Protein AF-A0A9J5ZY23-F1 (afdb_monomer)

Sequence (132 aa):
MKKDPMTKSLYGQELLNSISQRIQDYGTIPHKRIIANNSVKHISRRISIQDGNKEEMIKEYLDEIRRNLLLNITQYEKSDTSMRSETSDDIANDAQEAQPYESAKPVTEDMLSKAEGLLRELKKKDKMTTID

Mean predicted aligned error: 21.93 Å

Organism: Solanum commersonii (NCBI:txid4109)

Foldseek 3Di:
DDADPVVRHDVCVVVVVVVVVVVVVVVPPDPPPPPPPVDPVVLVVVLVPDPDDSVVSVVVNVVVVVVVVVVVVVVVVVVPPPPPDDPDDDDDDDDDDDDDDPDDDPCDPVNVVVVVVVVVVVVVVVVVPPDD

Solvent-accessible surface area (backbone atoms only — not comparable to full-atom values): 8568 Å² total; per-residue (Å²): 131,64,56,42,88,86,77,67,43,52,72,62,48,67,58,53,50,52,50,54,49,52,53,52,53,57,72,69,47,73,74,71,73,73,73,84,58,86,45,66,70,50,53,53,50,50,54,70,72,50,91,70,65,56,70,58,56,52,49,54,51,52,53,52,52,51,51,53,52,52,53,49,52,57,49,49,65,71,60,68,76,79,76,80,73,80,84,76,91,75,92,73,91,80,84,86,85,87,87,80,79,89,69,82,74,77,88,48,73,70,59,53,54,51,52,52,51,52,54,57,49,51,61,51,54,61,62,66,71,73,77,129

Structure (mmCIF, N/CA/C/O backbone):
data_AF-A0A9J5ZY23-F1
#
_entry.id   AF-A0A9J5ZY23-F1
#
loop_
_atom_site.group_PDB
_atom_site.id
_atom_site.type_symbol
_atom_site.label_atom_id
_atom_site.label_alt_id
_atom_site.label_comp_id
_atom_site.label_asym_id
_atom_site.label_entity_id
_atom_site.label_seq_id
_atom_site.pdbx_PDB_ins_code
_atom_site.Cartn_x
_atom_site.Cartn_y
_atom_site.Cartn_z
_atom_site.occupancy
_atom_site.B_iso_or_equiv
_atom_site.auth_seq_id
_atom_site.auth_comp_id
_atom_site.auth_asym_id
_atom_site.auth_atom_id
_atom_site.pdbx_PDB_model_num
ATOM 1 N N . MET A 1 1 ? 37.577 -2.248 -37.664 1.00 71.31 1 MET A N 1
ATOM 2 C CA . MET A 1 1 ? 37.835 -2.232 -36.204 1.00 71.31 1 MET A CA 1
ATOM 3 C C . MET A 1 1 ? 39.225 -2.783 -35.946 1.00 71.31 1 MET A C 1
ATOM 5 O O . MET A 1 1 ? 39.572 -3.791 -36.554 1.00 71.31 1 MET A O 1
ATOM 9 N N . LYS A 1 2 ? 40.025 -2.114 -35.108 1.00 82.62 2 LYS A N 1
ATOM 10 C CA . LYS A 1 2 ? 41.361 -2.605 -34.744 1.00 82.62 2 LYS A CA 1
ATOM 11 C C . LYS A 1 2 ? 41.216 -3.858 -33.877 1.00 82.62 2 LYS A C 1
ATOM 13 O O . LYS A 1 2 ? 40.389 -3.880 -32.967 1.00 82.62 2 LYS A O 1
ATOM 18 N N . LYS A 1 3 ? 41.990 -4.891 -34.196 1.00 84.69 3 LYS A N 1
ATOM 19 C CA . LYS A 1 3 ? 42.090 -6.118 -33.405 1.00 84.69 3 LYS A CA 1
ATOM 20 C C . LYS A 1 3 ? 43.476 -6.178 -32.793 1.00 84.69 3 LYS A C 1
ATOM 22 O O . LYS A 1 3 ? 44.444 -5.789 -33.446 1.00 84.69 3 LYS A O 1
ATOM 27 N N . ASP A 1 4 ? 43.545 -6.648 -31.563 1.00 77.81 4 ASP A N 1
ATOM 28 C CA . ASP A 1 4 ? 44.814 -6.971 -30.936 1.00 77.81 4 ASP A CA 1
ATOM 29 C C . ASP A 1 4 ? 45.461 -8.145 -31.703 1.00 77.81 4 ASP A C 1
ATOM 31 O O . ASP A 1 4 ? 44.803 -9.167 -31.927 1.00 77.81 4 ASP A O 1
ATOM 35 N N . PRO A 1 5 ? 46.715 -8.013 -32.160 1.00 75.38 5 PRO A N 1
ATOM 36 C CA . PRO A 1 5 ? 47.375 -9.047 -32.948 1.00 75.38 5 PRO A CA 1
ATOM 37 C C . PRO A 1 5 ? 47.728 -10.315 -32.149 1.00 75.38 5 PRO A C 1
ATOM 39 O O . PRO A 1 5 ? 47.812 -11.383 -32.754 1.00 75.38 5 PRO A O 1
ATOM 42 N N . MET A 1 6 ? 47.891 -10.242 -30.823 1.00 78.62 6 MET A N 1
ATOM 43 C CA . MET A 1 6 ? 48.124 -11.410 -29.965 1.00 78.62 6 MET A CA 1
ATOM 44 C C . MET A 1 6 ? 46.821 -12.073 -29.533 1.00 78.62 6 MET A C 1
ATOM 46 O O . MET A 1 6 ? 46.671 -13.287 -29.657 1.00 78.62 6 MET A O 1
ATOM 50 N N . THR A 1 7 ? 45.871 -11.292 -29.021 1.00 78.94 7 THR A N 1
ATOM 51 C CA . THR A 1 7 ? 44.657 -11.855 -28.408 1.00 78.94 7 THR A CA 1
ATOM 52 C C . THR A 1 7 ? 43.521 -12.043 -29.411 1.00 78.94 7 THR A C 1
ATOM 54 O O . THR A 1 7 ? 42.522 -12.686 -29.095 1.00 78.94 7 THR A O 1
ATOM 57 N N . LYS A 1 8 ? 43.648 -11.481 -30.627 1.00 80.62 8 LYS A N 1
ATOM 58 C CA . LYS A 1 8 ? 42.602 -11.405 -31.672 1.00 80.62 8 LYS A CA 1
ATOM 59 C C . LYS A 1 8 ? 41.303 -10.747 -31.200 1.00 80.62 8 LYS A C 1
ATOM 61 O O . LYS A 1 8 ? 40.318 -10.720 -31.945 1.00 80.62 8 LYS A O 1
ATOM 66 N N . SER A 1 9 ? 41.309 -10.207 -29.986 1.00 78.19 9 SER A N 1
ATOM 67 C CA . SER A 1 9 ? 40.191 -9.511 -29.389 1.00 78.19 9 SER A CA 1
ATOM 68 C C . SER A 1 9 ? 40.008 -8.174 -30.088 1.00 78.19 9 SER A C 1
ATOM 70 O O . SER A 1 9 ? 40.938 -7.574 -30.643 1.00 78.19 9 SER A O 1
ATOM 72 N N . LEU A 1 10 ? 38.762 -7.732 -30.135 1.00 87.19 10 LEU A N 1
ATOM 73 C CA . LEU A 1 10 ? 38.437 -6.469 -30.755 1.00 87.19 10 LEU A CA 1
ATOM 74 C C . LEU A 1 10 ? 38.688 -5.342 -29.755 1.00 87.19 10 LEU A C 1
ATOM 76 O O . LEU A 1 10 ? 38.243 -5.414 -28.611 1.00 87.19 10 LEU A O 1
ATOM 80 N N . TYR A 1 11 ? 39.402 -4.302 -30.182 1.00 80.31 11 TYR A N 1
ATOM 81 C CA . TYR A 1 11 ? 39.722 -3.181 -29.305 1.00 80.31 11 TYR A CA 1
ATOM 82 C C . TYR A 1 11 ? 38.434 -2.537 -28.765 1.00 80.31 11 TYR A C 1
ATOM 84 O O . TYR A 1 11 ? 37.585 -2.109 -29.547 1.00 80.31 11 TYR A O 1
ATOM 92 N N . GLY A 1 12 ? 38.286 -2.495 -27.437 1.00 84.00 12 GLY A N 1
ATOM 93 C CA . GLY A 1 12 ? 37.084 -1.999 -26.753 1.00 84.00 12 GLY A CA 1
ATOM 94 C C . GLY A 1 12 ? 36.038 -3.067 -26.402 1.00 84.00 12 GLY A C 1
A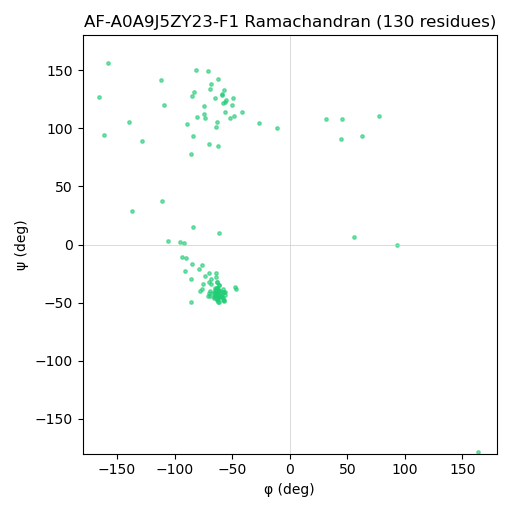TOM 95 O O . GLY A 1 12 ? 35.030 -2.732 -25.784 1.00 84.00 12 GLY A O 1
ATOM 96 N N . GLN A 1 13 ? 36.265 -4.344 -26.731 1.00 86.69 13 GLN A N 1
ATOM 97 C CA . GLN A 1 13 ? 35.327 -5.421 -26.393 1.00 86.69 13 GLN A CA 1
ATOM 98 C C . GLN A 1 13 ? 35.167 -5.606 -24.877 1.00 86.69 13 GLN A C 1
ATOM 100 O O . GLN A 1 13 ? 34.058 -5.832 -24.407 1.00 86.69 13 GLN A O 1
ATOM 105 N N . GLU A 1 14 ? 36.240 -5.458 -24.099 1.00 87.44 14 GLU A N 1
ATOM 106 C CA . GLU A 1 14 ? 36.180 -5.536 -22.631 1.00 87.44 14 GLU A CA 1
ATOM 107 C C . GLU A 1 14 ? 35.301 -4.432 -22.035 1.00 87.44 14 GLU A C 1
ATOM 109 O O . GLU A 1 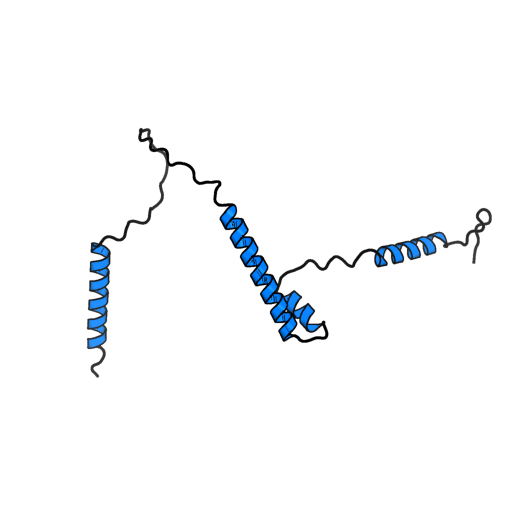14 ? 34.502 -4.690 -21.137 1.00 87.44 14 GLU A O 1
ATOM 114 N N . LEU A 1 15 ? 35.378 -3.218 -22.593 1.00 90.00 15 LEU A N 1
ATOM 115 C CA . LEU A 1 15 ? 34.520 -2.110 -22.190 1.00 90.00 15 LEU A CA 1
ATOM 116 C C . LEU A 1 15 ? 33.051 -2.435 -22.483 1.00 90.00 15 LEU A C 1
ATOM 118 O O . LEU A 1 15 ? 32.212 -2.308 -21.594 1.00 90.00 15 LEU A O 1
ATOM 122 N N . LEU A 1 16 ? 32.741 -2.921 -23.687 1.00 92.00 16 LEU A N 1
ATOM 123 C CA . LEU A 1 16 ? 31.378 -3.322 -24.055 1.00 92.00 16 LEU A CA 1
ATOM 124 C C . LEU A 1 16 ? 30.849 -4.461 -23.173 1.00 92.00 16 LEU A C 1
ATOM 126 O O . LEU A 1 16 ? 29.690 -4.428 -22.753 1.00 92.00 16 LEU A O 1
ATOM 130 N N . ASN A 1 17 ? 31.702 -5.431 -22.843 1.00 93.12 17 ASN A N 1
ATOM 131 C CA . ASN A 1 17 ? 31.362 -6.522 -21.934 1.00 93.12 17 ASN A CA 1
ATOM 132 C C . ASN A 1 17 ? 31.085 -5.991 -20.519 1.00 93.12 17 ASN A C 1
ATOM 134 O O . ASN A 1 17 ? 30.080 -6.361 -19.919 1.00 93.12 17 ASN A O 1
ATOM 138 N N . SER A 1 18 ? 31.913 -5.072 -20.008 1.00 94.38 18 SER A N 1
ATOM 139 C CA . SER A 1 18 ? 31.717 -4.470 -18.681 1.00 94.38 18 SER A CA 1
ATOM 140 C C . SER A 1 18 ? 30.436 -3.633 -18.588 1.00 94.38 18 SER A C 1
ATOM 142 O O . SER A 1 18 ? 29.731 -3.693 -17.582 1.00 94.38 18 SER A O 1
ATOM 144 N N . ILE A 1 19 ? 30.083 -2.902 -19.652 1.00 94.56 19 ILE A N 1
ATOM 145 C CA . ILE A 1 19 ? 28.825 -2.149 -19.741 1.00 94.56 19 ILE A CA 1
ATOM 146 C C . ILE A 1 19 ? 27.637 -3.113 -19.758 1.00 94.56 19 ILE A C 1
ATOM 148 O O . ILE A 1 19 ? 26.678 -2.912 -19.015 1.00 94.56 19 ILE A O 1
ATOM 152 N N . SER A 1 20 ? 27.715 -4.175 -20.564 1.00 94.62 20 SER A N 1
ATOM 153 C CA . SER A 1 20 ? 26.654 -5.184 -20.659 1.00 94.62 20 SER A CA 1
ATOM 154 C C . SER A 1 20 ? 26.409 -5.866 -19.315 1.00 94.62 20 SER A C 1
ATOM 156 O O . SER A 1 20 ? 25.260 -5.992 -18.896 1.00 94.62 20 SER A O 1
ATOM 158 N N . GLN A 1 21 ? 27.483 -6.230 -18.607 1.00 94.56 21 GLN A N 1
ATOM 159 C CA . GLN A 1 21 ? 27.397 -6.811 -17.270 1.00 94.56 21 GLN A CA 1
ATOM 160 C C . GLN A 1 21 ? 26.742 -5.838 -16.287 1.00 94.56 21 GLN A C 1
ATOM 162 O O . GLN A 1 21 ? 25.762 -6.185 -15.639 1.00 94.56 21 GLN A O 1
ATOM 167 N N . ARG A 1 22 ? 27.200 -4.582 -16.247 1.00 92.31 22 ARG A N 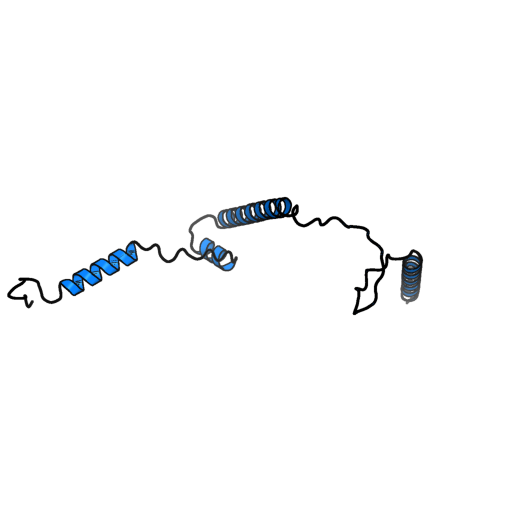1
ATOM 168 C CA . ARG A 1 22 ? 26.658 -3.569 -15.335 1.00 92.31 22 ARG A CA 1
ATOM 169 C C . ARG A 1 22 ? 25.164 -3.2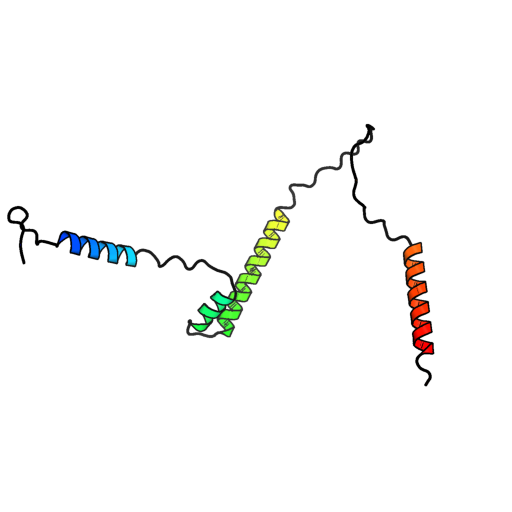93 -15.581 1.00 92.31 22 ARG A C 1
ATOM 171 O O . ARG A 1 22 ? 24.430 -3.048 -14.629 1.00 92.31 22 ARG A O 1
ATOM 178 N N . ILE A 1 23 ? 24.694 -3.342 -16.831 1.00 91.06 23 ILE A N 1
ATOM 179 C CA . ILE A 1 23 ? 23.261 -3.213 -17.162 1.00 91.06 23 ILE A CA 1
ATOM 180 C C . ILE A 1 23 ? 22.457 -4.390 -16.592 1.00 91.06 23 ILE A C 1
ATOM 182 O O . ILE A 1 23 ? 21.397 -4.171 -16.008 1.00 91.06 23 ILE A O 1
ATOM 186 N N . GLN A 1 24 ? 22.962 -5.619 -16.726 1.00 90.50 24 GLN A N 1
ATOM 187 C CA . GLN A 1 24 ? 22.329 -6.809 -16.143 1.00 90.50 24 GLN A CA 1
ATOM 188 C C . GLN A 1 24 ? 22.312 -6.745 -14.611 1.00 90.50 24 GLN A C 1
ATOM 190 O O . GLN A 1 24 ? 21.290 -7.032 -13.986 1.00 90.50 24 GLN A O 1
ATOM 195 N N . ASP A 1 25 ? 23.403 -6.281 -14.003 1.00 86.75 25 ASP A N 1
ATOM 196 C CA . ASP A 1 25 ? 23.489 -6.083 -12.556 1.00 86.75 25 ASP A CA 1
ATOM 197 C C . ASP A 1 25 ? 22.420 -5.082 -12.081 1.00 86.75 25 ASP A C 1
ATOM 199 O O . ASP A 1 25 ? 21.713 -5.336 -11.109 1.00 86.75 25 ASP A O 1
ATOM 203 N N . TYR A 1 26 ? 22.203 -3.979 -12.808 1.00 80.69 26 TYR A N 1
ATOM 204 C CA . TYR A 1 26 ? 21.119 -3.042 -12.486 1.00 80.69 26 TYR A CA 1
ATOM 205 C C . TYR A 1 26 ? 19.713 -3.609 -12.720 1.00 80.69 26 TYR A C 1
ATOM 207 O O . TYR A 1 26 ? 18.792 -3.207 -12.014 1.00 80.69 26 TYR A O 1
ATOM 215 N N . GLY A 1 27 ? 19.531 -4.525 -13.675 1.00 77.81 27 GLY A N 1
ATOM 216 C CA . GLY A 1 27 ? 18.246 -5.192 -13.917 1.00 77.81 27 GLY A CA 1
ATOM 217 C C . GLY A 1 27 ? 17.880 -6.232 -12.852 1.00 77.81 27 GLY A C 1
ATOM 218 O O . GLY A 1 27 ? 16.700 -6.483 -12.620 1.00 77.81 27 GLY A O 1
ATOM 219 N N . THR A 1 28 ? 18.880 -6.821 -12.189 1.00 79.31 28 THR A N 1
ATOM 220 C CA . THR A 1 28 ? 18.688 -7.833 -11.133 1.00 79.31 28 THR A CA 1
ATOM 221 C C . THR A 1 28 ? 18.584 -7.236 -9.734 1.00 79.31 28 THR A C 1
ATOM 223 O O . THR A 1 28 ? 17.990 -7.856 -8.851 1.00 79.31 28 THR A O 1
ATOM 226 N N . ILE A 1 29 ? 19.109 -6.027 -9.515 1.00 71.19 29 ILE A N 1
ATOM 227 C CA . ILE A 1 29 ? 18.909 -5.295 -8.265 1.00 71.19 29 ILE A CA 1
ATOM 228 C C . ILE A 1 29 ? 17.474 -4.749 -8.269 1.00 71.19 29 ILE A C 1
ATOM 230 O O . ILE A 1 29 ? 17.182 -3.836 -9.046 1.00 71.19 29 ILE A O 1
ATOM 234 N N . PRO A 1 30 ? 16.563 -5.236 -7.401 1.00 65.19 30 PRO A N 1
ATOM 235 C CA . PRO A 1 30 ? 15.246 -4.630 -7.284 1.00 65.19 30 PRO A CA 1
ATOM 236 C C . PRO A 1 30 ? 15.439 -3.151 -6.954 1.00 65.19 30 PRO A C 1
ATOM 238 O O . PRO A 1 30 ? 16.111 -2.826 -5.969 1.00 65.19 30 PRO A O 1
ATOM 241 N N . HIS A 1 31 ? 14.891 -2.263 -7.798 1.00 61.16 31 HIS A N 1
ATOM 242 C CA . HIS A 1 31 ? 14.907 -0.818 -7.574 1.00 61.16 31 HIS A CA 1
ATOM 243 C C . HIS A 1 31 ? 14.610 -0.568 -6.108 1.00 61.16 31 HIS A C 1
ATOM 245 O O . HIS A 1 31 ? 13.523 -0.948 -5.669 1.00 61.16 31 HIS A O 1
ATOM 251 N N . LYS A 1 32 ? 15.621 -0.034 -5.392 1.00 59.72 32 LYS A N 1
ATOM 252 C CA . LYS A 1 32 ? 15.644 0.237 -3.948 1.00 59.72 32 LYS A CA 1
ATOM 253 C C . LYS A 1 32 ? 14.253 0.078 -3.384 1.00 59.72 32 LYS A C 1
ATOM 255 O O . LYS A 1 32 ? 13.439 0.976 -3.605 1.00 59.72 32 LYS A O 1
ATOM 260 N N . ARG A 1 33 ? 14.009 -1.083 -2.758 1.00 51.16 33 ARG A N 1
ATOM 261 C CA . ARG A 1 33 ? 12.800 -1.413 -1.999 1.00 51.16 33 ARG A CA 1
ATOM 262 C C . ARG A 1 33 ? 12.241 -0.095 -1.499 1.00 51.16 33 ARG A C 1
ATOM 264 O O . ARG A 1 33 ? 12.912 0.536 -0.680 1.00 51.16 33 ARG A O 1
ATOM 271 N N . ILE A 1 34 ? 11.162 0.384 -2.133 1.00 57.00 34 ILE A N 1
ATOM 272 C CA . ILE A 1 34 ? 10.570 1.684 -1.820 1.00 57.00 34 ILE A CA 1
ATOM 273 C C . ILE A 1 34 ? 10.457 1.646 -0.312 1.00 57.00 34 ILE A C 1
ATOM 275 O O . ILE A 1 34 ? 9.760 0.769 0.203 1.00 57.00 34 ILE A O 1
ATOM 279 N N . ILE A 1 35 ? 11.260 2.464 0.381 1.00 51.56 35 ILE A N 1
ATOM 280 C CA . ILE A 1 35 ? 11.204 2.533 1.835 1.00 51.56 35 ILE A CA 1
ATOM 281 C C . ILE A 1 35 ? 9.723 2.722 2.092 1.00 51.56 35 ILE A C 1
ATOM 283 O O . ILE A 1 35 ? 9.125 3.623 1.490 1.00 51.56 35 ILE A O 1
ATOM 287 N N . ALA A 1 36 ? 9.123 1.788 2.832 1.00 55.38 36 ALA A N 1
ATOM 288 C CA . ALA A 1 36 ? 7.748 1.904 3.260 1.00 55.38 36 ALA A CA 1
ATOM 289 C C . ALA A 1 36 ? 7.730 3.154 4.133 1.00 55.38 36 ALA A C 1
ATOM 291 O O . ALA A 1 36 ? 7.998 3.138 5.325 1.00 55.38 36 ALA A O 1
ATOM 292 N N . ASN A 1 37 ? 7.592 4.297 3.484 1.00 53.44 37 ASN A N 1
ATOM 293 C CA . ASN A 1 37 ? 7.342 5.544 4.128 1.00 53.44 37 ASN A CA 1
ATOM 294 C C . ASN A 1 37 ? 5.838 5.479 4.283 1.00 53.44 37 ASN A C 1
ATOM 296 O O . ASN A 1 37 ? 5.092 5.800 3.360 1.00 53.44 37 ASN A O 1
ATOM 300 N N . ASN A 1 38 ? 5.413 5.000 5.446 1.00 64.06 38 ASN A N 1
ATOM 301 C CA . ASN A 1 38 ? 4.029 4.773 5.872 1.00 64.06 38 ASN A CA 1
ATOM 302 C C . ASN A 1 38 ? 3.200 6.068 5.894 1.00 64.06 38 ASN A C 1
ATOM 304 O O . ASN A 1 38 ? 2.113 6.107 6.462 1.00 64.06 38 ASN A O 1
ATOM 308 N N . SER A 1 39 ? 3.741 7.158 5.346 1.00 78.25 39 SER A N 1
ATOM 309 C CA . SER A 1 39 ? 3.069 8.432 5.280 1.00 78.25 39 SER A CA 1
ATOM 310 C C . SER A 1 39 ? 1.900 8.316 4.320 1.00 78.25 39 SER A C 1
ATOM 312 O O . SER A 1 39 ? 2.007 7.773 3.216 1.00 78.25 39 SER A O 1
ATOM 314 N N . VAL A 1 40 ? 0.788 8.910 4.737 1.00 85.00 40 VAL A N 1
ATOM 315 C CA . VAL A 1 40 ? -0.436 9.020 3.944 1.00 85.00 40 VAL A CA 1
ATOM 316 C C . VAL A 1 40 ? -0.124 9.483 2.517 1.00 85.00 40 VAL A C 1
ATOM 318 O O . VAL A 1 40 ? -0.655 8.931 1.563 1.00 85.00 40 VAL A O 1
ATOM 321 N N . LYS A 1 41 ? 0.840 10.400 2.343 1.00 87.56 41 LYS A N 1
ATOM 322 C CA . LYS A 1 41 ? 1.272 10.916 1.035 1.00 87.56 41 LYS A CA 1
ATOM 323 C C . LYS A 1 41 ? 1.762 9.825 0.072 1.00 87.56 41 LYS A C 1
ATOM 325 O O . LYS A 1 41 ? 1.496 9.914 -1.126 1.00 87.56 41 LYS A O 1
ATOM 330 N N . HIS A 1 42 ? 2.474 8.807 0.554 1.00 83.62 42 HIS A N 1
ATOM 331 C CA . HIS A 1 42 ? 2.926 7.704 -0.298 1.00 83.62 42 HIS A CA 1
ATOM 332 C C . HIS A 1 42 ? 1.798 6.734 -0.631 1.00 83.62 42 HIS A C 1
ATOM 334 O O . HIS A 1 42 ? 1.718 6.291 -1.776 1.00 83.62 42 HIS A O 1
ATOM 340 N N . ILE A 1 43 ? 0.903 6.455 0.320 1.00 86.38 43 ILE A N 1
ATOM 341 C CA . ILE A 1 43 ? -0.292 5.647 0.059 1.00 86.38 43 ILE A CA 1
ATOM 342 C C . ILE A 1 43 ? -1.194 6.342 -0.965 1.00 86.38 43 ILE A C 1
ATOM 344 O O . ILE A 1 43 ? -1.544 5.728 -1.970 1.00 86.38 43 ILE A O 1
ATOM 348 N N . SER A 1 44 ? -1.467 7.640 -0.806 1.00 89.38 44 SER A N 1
ATOM 349 C CA . SER A 1 44 ? -2.231 8.424 -1.783 1.00 89.38 44 SER A CA 1
ATOM 350 C C . SER A 1 44 ? -1.588 8.386 -3.168 1.00 89.38 44 SER A C 1
ATOM 352 O O . SER A 1 44 ? -2.283 8.240 -4.170 1.00 89.38 44 SER A O 1
ATOM 354 N N . ARG A 1 45 ? -0.251 8.467 -3.246 1.00 91.00 45 ARG A N 1
ATOM 355 C CA . ARG A 1 45 ? 0.466 8.342 -4.519 1.00 91.00 45 ARG A CA 1
ATOM 356 C C . ARG A 1 45 ? 0.302 6.953 -5.137 1.00 91.00 45 ARG A C 1
ATOM 358 O O . ARG A 1 45 ? 0.085 6.874 -6.339 1.00 91.00 45 ARG A O 1
ATOM 365 N N . ARG A 1 46 ? 0.395 5.878 -4.348 1.00 88.50 46 ARG A N 1
ATOM 366 C CA . ARG A 1 46 ? 0.198 4.502 -4.835 1.00 88.50 46 ARG A CA 1
ATOM 367 C C . ARG A 1 46 ? -1.221 4.291 -5.362 1.00 88.50 46 ARG A C 1
ATOM 369 O O . ARG A 1 46 ? -1.362 3.853 -6.494 1.00 88.50 46 ARG A O 1
ATOM 376 N N . ILE A 1 47 ? -2.235 4.683 -4.589 1.00 90.38 47 ILE A N 1
ATOM 377 C CA . ILE A 1 47 ? -3.654 4.584 -4.978 1.00 90.38 47 ILE A CA 1
ATOM 378 C C . ILE A 1 47 ? -3.946 5.414 -6.234 1.00 90.38 47 ILE A C 1
ATOM 380 O O . ILE A 1 47 ? -4.750 5.021 -7.067 1.00 90.38 47 ILE A O 1
ATOM 384 N N . SER A 1 48 ? -3.284 6.562 -6.392 1.00 91.88 48 SER A N 1
ATOM 385 C CA . SER A 1 48 ? -3.452 7.412 -7.576 1.00 91.88 48 SER A CA 1
ATOM 386 C C . SER A 1 48 ? -2.889 6.785 -8.858 1.00 91.88 48 SER A C 1
ATOM 388 O O . SER A 1 48 ? -3.434 7.009 -9.933 1.00 91.88 48 SER A O 1
ATOM 390 N N . ILE A 1 49 ? -1.797 6.020 -8.751 1.00 91.38 49 ILE A N 1
ATOM 391 C CA . ILE A 1 49 ? -1.106 5.407 -9.898 1.00 91.38 49 ILE A CA 1
ATOM 392 C C . ILE A 1 49 ? -1.731 4.063 -10.287 1.00 91.38 49 ILE A C 1
ATOM 394 O O . ILE A 1 49 ? -1.630 3.656 -11.439 1.00 91.38 49 ILE A O 1
ATOM 398 N N . GLN A 1 50 ? -2.305 3.344 -9.326 1.00 89.12 50 GLN A N 1
ATOM 399 C CA . GLN A 1 50 ? -2.776 1.983 -9.529 1.00 89.12 50 GLN A CA 1
ATOM 400 C C . GLN A 1 50 ? -4.195 1.983 -10.107 1.00 89.12 50 GLN A C 1
ATOM 402 O O . GLN A 1 50 ? -5.100 2.607 -9.555 1.00 89.12 50 GLN A O 1
ATOM 407 N N . ASP A 1 51 ? -4.386 1.259 -11.208 1.00 83.56 51 ASP A N 1
ATOM 408 C CA . ASP A 1 51 ? -5.704 1.069 -11.806 1.00 83.56 51 ASP A CA 1
ATOM 409 C C . ASP A 1 51 ? -6.513 0.078 -10.955 1.00 83.56 51 ASP A C 1
ATOM 411 O O . ASP A 1 51 ? -6.099 -1.063 -10.744 1.00 83.56 51 ASP A O 1
ATOM 415 N N . GLY A 1 52 ? -7.654 0.521 -10.423 1.00 87.56 52 GLY A N 1
ATOM 416 C CA . GLY A 1 52 ? -8.488 -0.279 -9.527 1.00 87.56 52 GLY A CA 1
ATOM 417 C C . GLY A 1 52 ? -9.509 0.552 -8.751 1.00 87.56 52 GLY A C 1
ATOM 418 O O . GLY A 1 52 ? -9.616 1.770 -8.923 1.00 87.56 52 GLY A O 1
ATOM 419 N N . ASN A 1 53 ? -10.278 -0.115 -7.887 1.00 94.00 53 ASN A N 1
ATOM 420 C CA . ASN A 1 53 ? -11.220 0.559 -7.002 1.00 94.00 53 ASN A CA 1
ATOM 421 C C . ASN A 1 53 ? -10.465 1.271 -5.869 1.00 94.00 53 ASN A C 1
ATOM 423 O O . ASN A 1 53 ? -9.927 0.639 -4.960 1.00 94.00 53 ASN A O 1
ATOM 427 N N . LYS A 1 54 ? -10.446 2.604 -5.923 1.00 93.00 54 LYS A N 1
ATOM 428 C CA . LYS A 1 54 ? -9.715 3.441 -4.965 1.00 93.00 54 LYS A CA 1
ATOM 429 C C . LYS A 1 54 ? -10.240 3.272 -3.541 1.00 93.00 54 LYS A C 1
ATOM 431 O O . LYS A 1 54 ? -9.436 3.163 -2.621 1.00 93.00 54 LYS A O 1
ATOM 436 N N . GLU A 1 55 ? -11.555 3.193 -3.356 1.00 94.00 55 GLU A N 1
ATOM 437 C CA . GLU A 1 55 ? -12.186 2.971 -2.051 1.00 94.00 55 GLU A CA 1
ATOM 438 C C . GLU A 1 55 ? -11.768 1.638 -1.422 1.00 94.00 55 GLU A C 1
ATOM 440 O O . GLU A 1 55 ? -11.506 1.577 -0.220 1.00 94.00 55 GLU A O 1
ATOM 445 N N . GLU A 1 56 ? -11.669 0.578 -2.224 1.00 94.75 56 GLU A N 1
ATOM 446 C CA . GLU A 1 56 ? -11.244 -0.740 -1.744 1.00 94.75 56 GLU A CA 1
ATOM 447 C C . GLU A 1 56 ? -9.786 -0.710 -1.278 1.00 94.75 56 GLU A C 1
ATOM 449 O O . GLU A 1 56 ? -9.484 -1.130 -0.162 1.00 94.75 56 GLU A O 1
ATOM 454 N N . MET A 1 57 ? -8.905 -0.084 -2.058 1.00 92.44 57 MET A N 1
ATOM 455 C CA . MET A 1 57 ? -7.501 0.089 -1.681 1.00 92.44 57 MET A CA 1
ATOM 456 C C . MET A 1 57 ? -7.322 0.945 -0.417 1.00 92.44 57 MET A C 1
ATOM 458 O O . MET A 1 57 ? -6.446 0.673 0.407 1.00 92.44 57 MET A O 1
ATOM 462 N N . ILE A 1 58 ? -8.141 1.991 -0.244 1.00 93.06 58 ILE A N 1
ATOM 463 C CA . ILE A 1 58 ? -8.155 2.795 0.987 1.00 93.06 58 ILE A CA 1
ATOM 464 C C . ILE A 1 58 ? -8.569 1.920 2.172 1.00 93.06 58 ILE A C 1
ATOM 466 O O . ILE A 1 58 ? -7.938 1.977 3.229 1.00 93.06 58 ILE A O 1
ATOM 470 N N . LYS A 1 59 ? -9.609 1.099 2.005 1.00 95.56 59 LYS A N 1
ATOM 471 C CA . LYS A 1 59 ? -10.110 0.212 3.056 1.00 95.56 59 LYS A CA 1
ATOM 472 C C . LYS A 1 59 ? -9.061 -0.815 3.482 1.00 95.56 59 LYS A C 1
ATOM 474 O O . LYS A 1 59 ? -8.824 -0.963 4.678 1.00 95.56 59 LYS A O 1
ATOM 479 N N . GLU A 1 60 ? -8.398 -1.464 2.530 1.00 92.56 60 GLU A N 1
ATOM 480 C CA . GLU A 1 60 ? -7.317 -2.417 2.808 1.00 92.56 60 GLU A CA 1
ATOM 481 C C . GLU A 1 60 ? -6.194 -1.782 3.638 1.00 92.56 60 GLU A C 1
ATOM 483 O O . GLU A 1 60 ? -5.737 -2.366 4.623 1.00 92.56 60 GLU A O 1
ATOM 488 N N . TYR A 1 61 ? -5.795 -0.555 3.290 1.00 90.88 61 TYR A N 1
ATOM 489 C CA . TYR A 1 61 ? -4.782 0.183 4.041 1.00 90.88 61 TYR A CA 1
ATOM 490 C C . TYR A 1 61 ? -5.222 0.488 5.480 1.00 90.88 61 TYR A C 1
ATOM 492 O O . TYR A 1 61 ? -4.444 0.320 6.423 1.00 90.88 61 TYR A O 1
ATOM 500 N N . LEU A 1 62 ? -6.471 0.917 5.674 1.00 92.50 62 LEU A N 1
ATOM 501 C CA . LEU A 1 62 ? -7.009 1.179 7.011 1.00 92.50 62 LEU A CA 1
ATOM 502 C C . LEU A 1 62 ? -7.070 -0.098 7.859 1.00 92.50 62 LEU A C 1
ATOM 504 O O . LEU A 1 62 ? -6.735 -0.064 9.047 1.00 92.50 62 LEU A O 1
ATOM 508 N N . ASP A 1 63 ? -7.441 -1.225 7.254 1.00 95.00 63 ASP A N 1
ATOM 509 C CA . ASP A 1 63 ? -7.461 -2.523 7.926 1.00 95.00 63 ASP A CA 1
ATOM 510 C C . ASP A 1 63 ? -6.051 -2.975 8.335 1.00 95.00 63 ASP A C 1
ATOM 512 O O . ASP A 1 6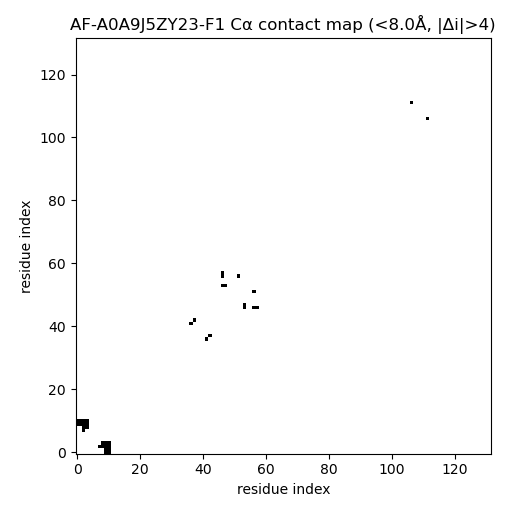3 ? -5.865 -3.492 9.440 1.00 95.00 63 ASP A O 1
ATOM 516 N N . GLU A 1 64 ? -5.041 -2.739 7.494 1.00 91.56 64 GLU A N 1
ATOM 517 C CA . GLU A 1 64 ? -3.640 -3.017 7.819 1.00 91.56 64 GLU A CA 1
ATOM 518 C C . GLU A 1 64 ? -3.145 -2.166 9.001 1.00 91.56 64 GLU A C 1
ATOM 520 O O . GLU A 1 64 ? -2.583 -2.711 9.956 1.00 91.56 64 GLU A O 1
ATOM 525 N N . ILE A 1 65 ? -3.412 -0.851 9.002 1.00 91.19 65 ILE A N 1
ATOM 526 C CA . ILE A 1 65 ? -3.071 0.029 10.134 1.00 91.19 65 ILE A CA 1
ATOM 527 C C . ILE A 1 65 ? -3.735 -0.466 11.417 1.00 91.19 65 ILE A C 1
ATOM 529 O O .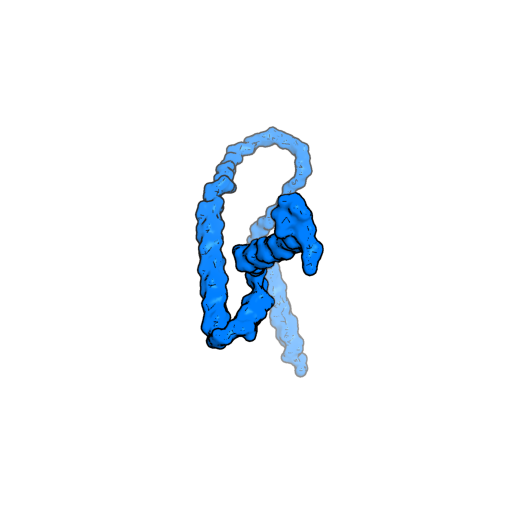 ILE A 1 65 ? -3.076 -0.583 12.452 1.00 91.19 65 ILE A O 1
ATOM 533 N N . ARG A 1 66 ? -5.035 -0.776 11.358 1.00 94.69 66 ARG A N 1
ATOM 534 C CA . ARG A 1 66 ? -5.797 -1.252 12.514 1.00 94.69 66 ARG A CA 1
ATOM 535 C C . ARG A 1 66 ? -5.169 -2.511 13.111 1.00 94.69 66 ARG A C 1
ATOM 537 O O . ARG A 1 66 ? -4.979 -2.572 14.324 1.00 94.69 66 ARG A O 1
ATOM 544 N N . ARG A 1 67 ? -4.832 -3.506 12.281 1.00 94.12 67 ARG A N 1
ATOM 545 C CA . ARG A 1 67 ? -4.187 -4.751 12.737 1.00 94.12 67 ARG A CA 1
ATOM 546 C C . ARG A 1 67 ? -2.826 -4.476 13.371 1.00 94.12 67 ARG A C 1
ATOM 548 O O . ARG A 1 67 ? -2.553 -4.994 14.449 1.00 94.12 67 ARG A O 1
ATOM 555 N N . ASN A 1 68 ? -2.009 -3.630 12.747 1.00 90.19 68 ASN A N 1
ATOM 556 C CA . ASN A 1 68 ? -0.684 -3.285 13.260 1.00 90.19 68 ASN A CA 1
ATOM 557 C C . ASN A 1 68 ? -0.753 -2.566 14.613 1.00 90.19 68 ASN A C 1
ATOM 559 O O . ASN A 1 68 ? 0.025 -2.877 15.511 1.00 90.19 68 ASN A O 1
ATOM 563 N N . LEU A 1 69 ? -1.695 -1.638 14.793 1.00 90.81 69 LEU A N 1
ATOM 564 C CA . LEU A 1 69 ? -1.891 -0.965 16.079 1.00 90.81 69 LEU A CA 1
ATOM 565 C C . LEU A 1 69 ? -2.301 -1.953 17.176 1.00 90.81 69 LEU A C 1
ATOM 567 O O . LEU A 1 69 ? -1.701 -1.947 18.247 1.00 90.81 69 LEU A O 1
ATOM 571 N N . LEU A 1 70 ? -3.264 -2.837 16.893 1.00 91.25 70 LEU A N 1
ATOM 572 C CA . LEU A 1 70 ? -3.705 -3.858 17.848 1.00 91.25 70 LEU A CA 1
ATOM 573 C C . LEU A 1 70 ? -2.564 -4.799 18.254 1.00 91.25 70 LEU A C 1
ATOM 575 O O . LEU A 1 70 ? -2.388 -5.064 19.439 1.00 91.25 70 LEU A O 1
ATOM 579 N N . LEU A 1 71 ? -1.756 -5.254 17.291 1.00 89.38 71 LEU A N 1
ATOM 580 C CA . LEU A 1 71 ? -0.594 -6.104 17.565 1.00 89.38 71 LEU A CA 1
ATOM 581 C C . LEU A 1 71 ? 0.416 -5.420 18.491 1.00 89.38 71 LEU A C 1
ATOM 583 O O . LEU A 1 71 ? 0.893 -6.048 19.434 1.00 89.38 71 LEU A O 1
ATOM 587 N N . ASN A 1 72 ? 0.720 -4.144 18.248 1.00 85.75 72 ASN A N 1
ATOM 588 C CA . ASN A 1 72 ? 1.657 -3.398 19.085 1.00 85.75 72 ASN A CA 1
ATOM 589 C C . ASN A 1 72 ? 1.110 -3.185 20.504 1.00 85.75 72 ASN A C 1
ATOM 591 O O . ASN A 1 72 ? 1.848 -3.389 21.462 1.00 85.75 72 ASN A O 1
ATOM 595 N N . ILE A 1 73 ? -0.177 -2.851 20.664 1.00 85.75 73 ILE A N 1
ATOM 596 C CA . ILE A 1 73 ? -0.805 -2.708 21.991 1.00 85.75 73 ILE A CA 1
ATOM 597 C C . ILE A 1 73 ? -0.656 -4.002 22.798 1.00 85.75 73 ILE A C 1
ATOM 599 O O . ILE A 1 73 ? -0.180 -3.965 23.928 1.00 85.75 73 ILE A O 1
ATOM 603 N N . THR A 1 74 ? -0.980 -5.153 22.201 1.00 79.81 74 THR A N 1
ATOM 604 C CA . THR A 1 74 ? -0.833 -6.457 22.868 1.00 79.81 74 THR A CA 1
ATOM 605 C C . THR A 1 74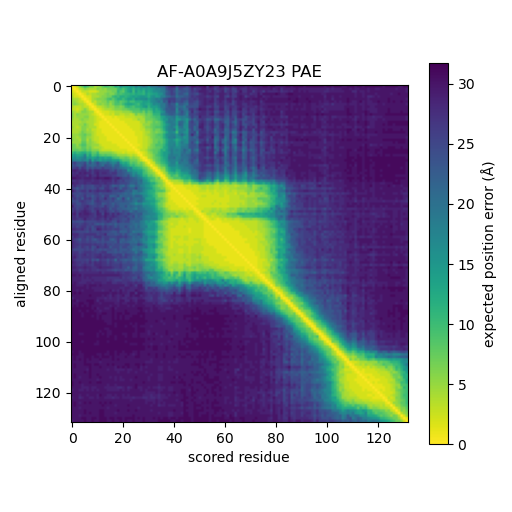 ? 0.624 -6.784 23.209 1.00 79.81 74 THR A C 1
ATOM 607 O O . THR A 1 74 ? 0.890 -7.463 24.200 1.00 79.81 74 THR A O 1
ATOM 610 N N . GLN A 1 75 ? 1.590 -6.338 22.402 1.00 74.75 75 GLN A N 1
ATOM 611 C CA . GLN A 1 75 ? 3.012 -6.522 22.707 1.00 74.75 75 GLN A CA 1
ATOM 612 C C . GLN A 1 75 ? 3.468 -5.661 23.888 1.00 74.75 75 GLN A C 1
ATOM 614 O O . GLN A 1 75 ? 4.194 -6.163 24.747 1.00 74.75 75 GLN A O 1
ATOM 619 N N . TYR A 1 76 ? 3.025 -4.406 23.968 1.00 69.12 76 TYR A N 1
ATOM 620 C CA . TYR A 1 76 ? 3.341 -3.530 25.099 1.00 69.12 76 TYR A CA 1
ATOM 621 C C . TYR A 1 76 ? 2.652 -3.980 26.389 1.00 69.12 76 TYR A C 1
ATOM 623 O O . TYR A 1 76 ? 3.308 -4.030 27.423 1.00 69.12 76 TYR A O 1
ATOM 631 N N . GLU A 1 77 ? 1.395 -4.424 26.321 1.00 65.81 77 GLU A N 1
ATOM 632 C CA . GLU A 1 77 ? 0.673 -5.001 27.464 1.00 65.81 77 GLU A CA 1
ATOM 633 C C . GLU A 1 77 ? 1.421 -6.199 28.076 1.00 65.81 77 GLU A C 1
ATOM 635 O O . GLU A 1 77 ? 1.540 -6.319 29.292 1.00 65.81 77 GLU A O 1
ATOM 640 N N . LYS A 1 78 ? 1.993 -7.069 27.235 1.00 62.81 78 LYS A N 1
ATOM 641 C CA . LYS A 1 78 ? 2.785 -8.227 27.683 1.00 62.81 78 LYS A CA 1
ATOM 642 C C . LYS A 1 78 ? 4.195 -7.875 28.158 1.00 62.81 78 LYS A C 1
ATOM 644 O O . LYS A 1 78 ? 4.826 -8.702 28.807 1.00 62.81 78 LYS A O 1
ATOM 649 N N . SER A 1 79 ? 4.703 -6.696 27.806 1.00 57.94 79 SER A N 1
ATOM 650 C CA . SER A 1 79 ? 6.061 -6.257 28.156 1.00 57.94 79 SER A CA 1
ATOM 651 C C . SER A 1 79 ? 6.105 -5.438 29.451 1.00 57.94 79 SER A C 1
ATOM 653 O O . SER A 1 79 ? 7.188 -5.210 29.984 1.00 57.94 79 SER A O 1
ATOM 655 N N . ASP A 1 80 ? 4.949 -5.037 29.989 1.00 53.56 80 ASP A N 1
ATOM 656 C CA . ASP A 1 80 ? 4.837 -4.180 31.179 1.00 53.56 80 ASP A CA 1
ATOM 657 C C . ASP A 1 80 ? 4.930 -4.949 32.519 1.00 53.56 80 ASP A C 1
ATOM 659 O O . ASP A 1 80 ? 4.606 -4.436 33.587 1.00 53.56 80 ASP A O 1
ATOM 663 N N . THR A 1 81 ? 5.393 -6.206 32.507 1.00 54.16 81 THR A N 1
ATOM 664 C CA . THR A 1 81 ? 5.539 -7.020 33.730 1.00 54.16 81 THR A CA 1
ATOM 665 C C . THR A 1 81 ? 6.917 -6.925 34.394 1.00 54.16 81 THR A C 1
ATOM 667 O O . THR A 1 81 ? 7.142 -7.604 35.391 1.00 54.16 81 THR A O 1
ATOM 670 N N . SER A 1 82 ? 7.863 -6.128 33.878 1.00 59.56 82 SER A N 1
ATOM 671 C CA . SER A 1 82 ? 9.280 -6.218 34.293 1.00 59.56 82 SER A CA 1
ATOM 672 C C . SER A 1 82 ? 9.806 -5.100 35.208 1.00 59.56 82 SER A C 1
ATOM 674 O O . SER A 1 82 ? 10.990 -5.116 35.534 1.00 59.56 82 SER A O 1
ATOM 676 N N . MET A 1 83 ? 8.991 -4.136 35.642 1.00 57.28 83 MET A N 1
ATOM 677 C CA . MET A 1 83 ? 9.468 -2.993 36.450 1.00 57.28 83 MET A CA 1
ATOM 678 C C . MET A 1 83 ? 8.539 -2.647 37.623 1.00 57.28 83 MET A C 1
ATOM 680 O O . MET A 1 83 ? 8.467 -1.500 38.058 1.00 57.28 83 MET A O 1
ATOM 684 N N . ARG A 1 84 ? 7.814 -3.627 38.171 1.00 60.84 84 ARG A N 1
ATOM 685 C CA . ARG A 1 84 ? 7.105 -3.429 39.440 1.00 60.84 84 ARG A CA 1
ATOM 686 C C . ARG A 1 84 ? 8.069 -3.717 40.592 1.00 60.84 84 ARG A C 1
ATOM 688 O O . ARG A 1 84 ? 8.048 -4.807 41.150 1.00 60.84 84 ARG A O 1
ATOM 695 N N . SER A 1 85 ? 8.951 -2.765 40.895 1.00 48.09 85 SER A N 1
ATOM 696 C CA . SER A 1 85 ? 9.784 -2.823 42.100 1.00 48.09 85 SER A CA 1
ATOM 697 C C . SER A 1 85 ? 8.886 -2.881 43.337 1.00 48.09 85 SER A C 1
ATOM 699 O O . SER A 1 85 ? 7.969 -2.069 43.479 1.00 48.09 85 SER A O 1
ATOM 701 N N . GLU A 1 86 ? 9.137 -3.858 44.208 1.00 47.69 86 GLU A N 1
ATOM 702 C CA . GLU A 1 86 ? 8.580 -3.917 45.558 1.00 47.69 86 GLU A CA 1
ATOM 703 C C . GLU A 1 86 ? 8.916 -2.621 46.302 1.00 47.69 86 GLU A C 1
ATOM 705 O O . GLU A 1 86 ? 10.076 -2.229 46.418 1.00 47.69 86 GLU A O 1
ATOM 710 N N . THR A 1 87 ? 7.890 -1.948 46.811 1.00 54.81 87 THR A N 1
ATOM 711 C CA . THR A 1 87 ? 8.029 -0.933 47.851 1.00 54.81 87 THR A CA 1
ATOM 712 C C . THR A 1 87 ? 8.561 -1.621 49.106 1.00 54.81 87 THR A C 1
ATOM 714 O O . THR A 1 87 ? 7.794 -2.288 49.799 1.00 54.81 87 THR A O 1
ATOM 717 N N . SER A 1 88 ? 9.862 -1.502 49.388 1.00 46.06 88 SER A N 1
ATOM 718 C CA . SER A 1 88 ? 10.382 -1.827 50.714 1.00 46.06 88 SER A CA 1
ATOM 719 C C . SER A 1 88 ? 10.125 -0.637 51.633 1.00 46.06 88 SER A C 1
ATOM 721 O O . SER A 1 88 ? 10.742 0.420 51.481 1.00 46.06 88 SER A O 1
ATOM 723 N N . ASP A 1 89 ? 9.199 -0.813 52.568 1.00 51.34 89 ASP A N 1
ATOM 724 C CA . ASP A 1 89 ? 9.094 0.030 53.751 1.00 51.34 89 ASP A CA 1
ATOM 725 C C . ASP A 1 89 ? 10.375 -0.140 54.576 1.00 51.34 89 ASP A C 1
ATOM 727 O O . ASP A 1 89 ? 10.554 -1.164 55.233 1.00 51.34 89 ASP A O 1
ATOM 731 N N . ASP A 1 90 ? 11.265 0.850 54.559 1.00 37.44 90 ASP A N 1
ATOM 732 C CA . ASP A 1 90 ? 12.231 1.004 55.645 1.00 37.44 90 ASP A CA 1
ATOM 733 C C . ASP A 1 90 ? 12.399 2.485 55.994 1.00 37.44 90 ASP A C 1
ATOM 735 O O . ASP A 1 90 ? 12.958 3.296 55.251 1.00 37.44 90 ASP A O 1
ATOM 739 N N . ILE A 1 91 ? 11.810 2.847 57.131 1.00 52.53 91 ILE A N 1
ATOM 740 C CA . ILE A 1 91 ? 11.921 4.156 57.758 1.00 52.53 91 ILE A CA 1
ATOM 741 C C . ILE A 1 91 ? 13.134 4.091 58.683 1.00 52.53 91 ILE A C 1
ATOM 743 O O . ILE A 1 91 ? 13.021 3.589 59.797 1.00 52.53 91 ILE A O 1
ATOM 747 N N . ALA A 1 92 ? 14.257 4.679 58.275 1.00 37.81 92 ALA A N 1
ATOM 748 C CA . ALA A 1 92 ? 15.248 5.210 59.210 1.00 37.81 92 ALA A CA 1
ATOM 749 C C . ALA A 1 92 ? 16.181 6.217 58.518 1.00 37.81 92 ALA A C 1
ATOM 751 O O . ALA A 1 92 ? 17.193 5.862 57.930 1.00 37.81 92 ALA A O 1
ATOM 752 N N . ASN A 1 93 ? 15.810 7.493 58.633 1.00 45.56 93 ASN A N 1
ATOM 753 C CA . ASN A 1 93 ? 16.668 8.529 59.206 1.00 45.56 93 ASN A CA 1
ATOM 754 C C . ASN A 1 93 ? 18.146 8.550 58.753 1.00 45.56 93 ASN A C 1
ATOM 756 O O . ASN A 1 93 ? 18.991 8.002 59.451 1.00 45.56 93 ASN A O 1
ATOM 760 N N . ASP A 1 94 ? 18.471 9.297 57.694 1.00 35.81 94 ASP A N 1
ATOM 761 C CA . ASP A 1 94 ? 19.512 10.319 57.845 1.00 35.81 94 ASP A CA 1
ATOM 762 C C . ASP A 1 94 ? 19.425 11.431 56.791 1.00 35.81 94 ASP A C 1
ATOM 764 O O . ASP A 1 94 ? 18.813 11.306 55.731 1.00 35.81 94 ASP A O 1
ATOM 768 N N . ALA A 1 95 ? 19.978 12.566 57.184 1.00 39.09 95 ALA A N 1
ATOM 769 C CA . ALA A 1 95 ? 19.711 13.910 56.719 1.00 39.09 95 ALA A CA 1
ATOM 770 C C . ALA A 1 95 ? 20.002 14.226 55.235 1.00 39.09 95 ALA A C 1
ATOM 772 O O . ALA A 1 95 ? 21.019 13.851 54.669 1.00 39.09 95 ALA A O 1
ATOM 773 N N . GLN A 1 96 ? 19.103 15.057 54.691 1.00 46.97 96 GLN A N 1
ATOM 7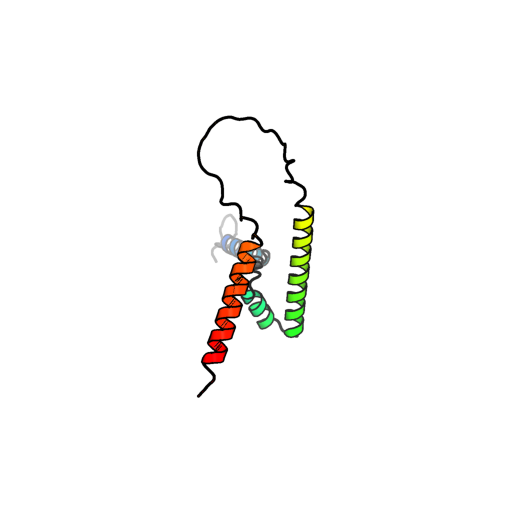74 C CA . GLN A 1 96 ? 19.348 16.196 53.795 1.00 46.97 96 GLN A CA 1
ATOM 775 C C . GLN A 1 96 ? 20.322 16.012 52.615 1.00 46.97 96 GLN A C 1
ATOM 777 O O . GLN A 1 96 ? 21.522 16.169 52.776 1.00 46.97 96 GLN A O 1
ATOM 782 N N . GLU A 1 97 ? 19.779 15.965 51.393 1.00 35.78 97 GLU A N 1
ATOM 783 C CA . GLU A 1 97 ? 19.996 17.057 50.429 1.00 35.78 97 GLU A CA 1
ATOM 784 C C . GLU A 1 97 ? 19.017 16.995 49.236 1.00 35.78 97 GLU A C 1
ATOM 786 O O . GLU A 1 97 ? 18.881 15.990 48.550 1.00 35.78 97 GLU A O 1
ATOM 791 N N . ALA A 1 98 ? 18.349 18.133 49.020 1.00 45.03 98 ALA A N 1
ATOM 792 C CA . ALA A 1 98 ? 17.710 18.622 47.794 1.00 45.03 98 ALA A CA 1
ATOM 793 C C . ALA A 1 98 ? 16.523 17.858 47.136 1.00 45.03 98 ALA A C 1
ATOM 795 O O . ALA A 1 98 ? 16.678 17.107 46.181 1.00 45.03 98 ALA A O 1
ATOM 796 N N . GLN A 1 99 ? 15.321 18.315 47.544 1.00 41.62 99 GLN A N 1
ATOM 797 C CA . GLN A 1 99 ? 14.067 18.532 46.778 1.00 41.62 99 GLN A CA 1
ATOM 798 C C . GLN A 1 99 ? 13.160 17.331 46.407 1.00 41.62 99 GLN A C 1
ATOM 800 O O . GLN A 1 99 ? 13.435 16.614 45.448 1.00 41.62 99 GLN A O 1
ATOM 805 N N . PRO A 1 100 ? 11.961 17.228 47.027 1.00 36.97 100 PRO A N 1
ATOM 806 C CA . PRO A 1 100 ? 10.848 16.439 46.509 1.00 36.97 100 PRO A CA 1
ATOM 807 C C . PRO A 1 100 ? 9.687 17.307 45.979 1.00 36.97 100 PRO A C 1
ATOM 809 O O . PRO A 1 100 ? 9.073 18.080 46.709 1.00 36.97 100 PRO A O 1
ATOM 812 N N . TYR A 1 101 ? 9.398 17.126 44.688 1.00 38.47 101 TYR A N 1
ATOM 813 C CA . TYR A 1 101 ? 8.080 16.796 44.124 1.00 38.47 101 TYR A CA 1
ATOM 814 C C . TYR A 1 101 ? 6.838 17.345 44.865 1.00 38.47 101 TYR A C 1
ATOM 816 O O . TYR A 1 101 ? 6.428 16.802 45.893 1.00 38.47 101 TYR A O 1
ATOM 824 N N . GLU A 1 102 ? 6.151 18.344 44.290 1.00 39.06 102 GLU A N 1
ATOM 825 C CA . GLU A 1 102 ? 4.759 18.641 44.662 1.00 39.06 102 GLU A CA 1
ATOM 826 C C . GLU A 1 102 ? 3.847 17.514 44.160 1.00 39.06 102 GLU A C 1
ATOM 828 O O . GLU A 1 102 ? 3.284 17.535 43.067 1.00 39.06 102 GLU A O 1
ATOM 833 N N . SER A 1 103 ? 3.736 16.494 45.008 1.00 45.59 103 SER A N 1
ATOM 834 C CA . SER A 1 103 ? 2.659 15.516 45.025 1.00 45.59 103 SER A CA 1
ATOM 835 C C . SER A 1 103 ? 1.312 16.240 45.000 1.00 45.59 103 SER A C 1
ATOM 837 O O . SER A 1 103 ? 1.048 17.120 45.826 1.00 45.59 103 SER A O 1
ATOM 839 N N . ALA A 1 104 ? 0.465 15.872 44.037 1.00 50.00 104 ALA A N 1
ATOM 840 C CA . ALA A 1 104 ? -0.908 16.335 43.936 1.00 50.00 104 ALA A CA 1
ATOM 841 C C . ALA A 1 104 ? -1.623 16.115 45.278 1.00 50.00 104 ALA A C 1
ATOM 843 O O . ALA A 1 104 ? -1.916 14.984 45.669 1.00 50.00 104 ALA A O 1
ATOM 844 N N . LYS A 1 105 ? -1.896 17.209 45.997 1.00 58.12 105 LYS A N 1
ATOM 845 C CA . LYS A 1 105 ? -2.729 17.164 47.199 1.00 58.12 105 LYS A CA 1
ATOM 846 C C . LYS A 1 105 ? -4.091 16.568 46.825 1.00 58.12 105 LYS A C 1
ATOM 848 O O . LYS A 1 105 ? -4.676 17.013 45.834 1.00 58.12 105 LYS A O 1
ATOM 853 N N . PRO A 1 106 ? -4.622 15.609 47.603 1.00 50.81 106 PRO A N 1
ATOM 854 C CA . PRO A 1 106 ? -5.986 15.151 47.403 1.00 50.81 106 PRO A CA 1
ATOM 855 C C . PRO A 1 106 ? -6.918 16.354 47.569 1.00 50.81 106 PRO A C 1
ATOM 857 O O . PRO A 1 106 ? -6.790 17.117 48.530 1.00 50.81 106 PRO A O 1
ATOM 860 N N . VAL A 1 107 ? -7.815 16.553 46.602 1.00 59.41 107 VAL A N 1
ATOM 861 C CA . VAL A 1 107 ? -8.846 17.594 46.659 1.00 59.41 107 VAL A CA 1
ATOM 862 C C . VAL A 1 107 ? -9.643 17.379 47.943 1.00 59.41 107 VAL A C 1
ATOM 864 O O . VAL A 1 107 ? -10.295 16.350 48.104 1.00 59.41 107 VAL A O 1
ATOM 867 N N . THR A 1 108 ? -9.548 18.318 48.881 1.00 69.19 108 THR A N 1
ATOM 868 C CA . THR A 1 108 ? -10.278 18.243 50.146 1.00 69.19 108 THR A CA 1
ATOM 869 C C . THR A 1 108 ? -11.715 18.730 49.953 1.00 69.19 108 THR A C 1
ATOM 871 O O . THR A 1 108 ? -11.979 19.594 49.113 1.00 69.19 108 THR A O 1
ATOM 874 N N . GLU A 1 109 ? -12.648 18.197 50.746 1.00 65.12 109 GLU A N 1
ATOM 875 C CA . GLU A 1 109 ? -14.079 18.563 50.764 1.00 65.12 109 GLU A CA 1
ATOM 876 C C . GLU A 1 109 ? -14.294 20.095 50.796 1.00 65.12 109 GLU A C 1
ATOM 878 O O . GLU A 1 109 ? -15.150 20.646 50.101 1.00 65.12 109 GLU A O 1
ATOM 883 N N . ASP A 1 110 ? -13.427 20.809 51.522 1.00 69.44 110 ASP A N 1
ATOM 884 C CA . ASP A 1 110 ? -13.428 22.272 51.631 1.00 69.44 110 ASP A CA 1
ATOM 885 C C . ASP A 1 110 ? -13.160 22.996 50.301 1.00 69.44 110 ASP A C 1
ATOM 887 O O . ASP A 1 110 ? -13.675 24.096 50.074 1.00 69.44 110 ASP A O 1
ATOM 891 N N . MET A 1 111 ? -12.362 22.410 49.400 1.00 73.00 111 MET A N 1
ATOM 892 C CA . MET A 1 111 ? -12.107 22.991 48.077 1.00 73.00 111 MET A CA 1
ATOM 893 C C . MET A 1 111 ? -13.309 22.811 47.143 1.00 73.00 111 MET A C 1
ATOM 895 O O . MET A 1 111 ? -13.610 23.717 46.363 1.00 73.00 111 MET A O 1
ATOM 899 N N . LEU A 1 112 ? -14.038 21.695 47.263 1.00 74.62 112 LEU A N 1
ATOM 900 C CA . LEU A 1 112 ? -15.269 21.444 46.504 1.00 74.62 112 LEU A CA 1
ATOM 901 C C . LEU A 1 112 ? -16.405 22.366 46.961 1.00 74.62 112 LEU A C 1
ATOM 903 O O . LEU A 1 112 ? -17.051 23.003 46.130 1.00 74.62 112 LEU A O 1
ATOM 907 N N . SER A 1 113 ? -16.575 22.532 48.276 1.00 77.06 113 SER A N 1
ATOM 908 C CA . SER A 1 113 ? -17.561 23.454 48.857 1.00 77.06 113 SER A CA 1
ATOM 909 C C . SER A 1 113 ? -17.346 24.903 48.392 1.00 77.06 113 SER A C 1
ATOM 911 O O . SER A 1 113 ? -18.290 25.604 48.008 1.00 77.06 113 SER A O 1
ATOM 913 N N . LYS A 1 114 ? -16.083 25.350 48.311 1.00 82.38 114 LYS A N 1
ATOM 914 C CA . LYS A 1 114 ? -15.744 26.671 47.753 1.00 82.38 114 LYS A CA 1
ATOM 915 C C . LYS A 1 114 ? -16.083 26.790 46.267 1.00 82.38 114 LYS A C 1
ATOM 917 O O . LYS A 1 114 ? -16.618 27.821 45.859 1.00 82.38 114 LYS A O 1
ATOM 922 N N . ALA A 1 115 ? -15.807 25.761 45.467 1.00 83.00 115 ALA A N 1
ATOM 923 C CA . ALA A 1 115 ? -16.125 25.767 44.039 1.00 83.00 115 ALA A CA 1
ATOM 924 C C . ALA A 1 115 ? -17.643 25.846 43.787 1.00 83.00 115 ALA A C 1
ATOM 926 O O . ALA A 1 115 ? -18.094 26.618 42.936 1.00 83.00 115 ALA A O 1
ATOM 927 N N . GLU A 1 116 ? -18.450 25.129 44.573 1.00 84.62 116 GLU A N 1
ATOM 928 C CA . GLU A 1 116 ? -19.912 25.214 44.491 1.00 84.62 116 GLU A CA 1
ATOM 929 C C . GLU A 1 116 ? -20.451 26.598 44.871 1.00 84.62 116 GLU A C 1
ATOM 931 O O . GLU A 1 116 ? -21.385 27.094 44.233 1.00 84.62 116 GLU A O 1
ATOM 936 N N . GLY A 1 117 ? -19.858 27.246 45.878 1.00 8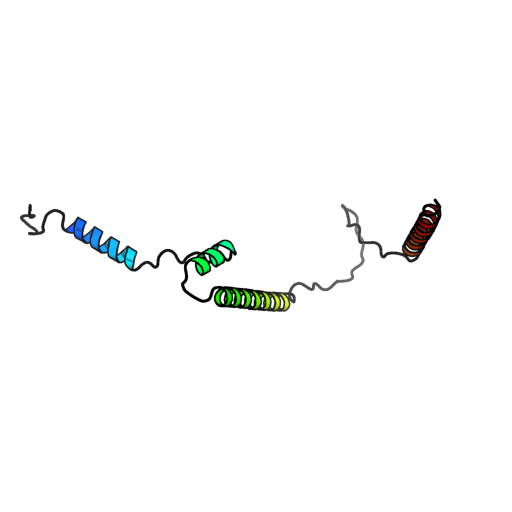6.12 117 GLY A N 1
ATOM 937 C CA . GLY A 1 117 ? -20.203 28.615 46.264 1.00 86.12 117 GLY A CA 1
ATOM 938 C C . GLY A 1 117 ? -20.022 29.607 45.112 1.00 86.12 117 GLY A C 1
ATOM 939 O O . GLY A 1 117 ? -20.939 30.376 44.809 1.00 86.12 117 GLY A O 1
ATOM 940 N N . LEU A 1 118 ? -18.886 29.522 44.412 1.00 86.81 118 LEU A N 1
ATOM 941 C CA . LEU A 1 118 ? -18.574 30.373 43.259 1.00 86.81 118 LEU A CA 1
ATOM 942 C C . LEU A 1 118 ? -19.556 30.158 42.098 1.00 86.81 118 LEU A C 1
ATOM 944 O O . LEU A 1 118 ? -20.068 31.124 41.529 1.00 86.81 118 LEU A O 1
ATOM 948 N N . LEU A 1 119 ? -19.892 28.904 41.782 1.00 85.06 119 LEU A N 1
ATOM 949 C CA . LEU A 1 119 ? -20.878 28.583 40.740 1.00 85.06 119 LEU A CA 1
ATOM 950 C C . LEU A 1 119 ? -22.271 29.128 41.077 1.00 85.06 119 LEU A C 1
ATOM 952 O O . LEU A 1 119 ? -22.998 29.616 40.206 1.00 85.06 119 LEU A O 1
ATOM 956 N N . ARG A 1 120 ? -22.651 29.078 42.356 1.00 84.81 120 ARG A N 1
ATOM 957 C CA . ARG A 1 120 ? -23.937 29.592 42.833 1.00 84.81 120 ARG A CA 1
ATOM 958 C C . ARG A 1 120 ? -23.990 31.122 42.774 1.00 84.81 120 ARG A C 1
ATOM 960 O O . ARG A 1 120 ? -25.062 31.673 42.528 1.00 84.81 120 ARG A O 1
ATOM 967 N N . GLU A 1 121 ? -22.859 31.799 42.964 1.00 83.75 121 GLU A N 1
ATOM 968 C CA . GLU A 1 121 ? -22.732 33.252 42.817 1.00 83.75 121 GLU A CA 1
ATOM 969 C C . GLU A 1 121 ? -22.816 33.694 41.349 1.00 83.75 121 GLU A C 1
ATOM 971 O O . GLU A 1 121 ? -23.571 34.616 41.034 1.00 83.75 121 GLU A O 1
ATOM 976 N N . LEU A 1 122 ? -22.137 32.992 40.435 1.00 81.38 122 LEU A N 1
ATOM 977 C CA . LEU A 1 122 ? -22.226 33.252 38.991 1.00 81.38 122 LEU A CA 1
ATOM 978 C C . LEU A 1 122 ? -23.665 33.106 38.480 1.00 81.38 122 LEU A C 1
ATOM 980 O O . LEU A 1 122 ? -24.190 34.008 37.833 1.00 81.38 122 LEU A O 1
ATOM 984 N N . LYS A 1 123 ? -24.368 32.045 38.895 1.00 78.88 123 LYS A N 1
ATOM 985 C CA . LYS A 1 123 ? -25.776 31.830 38.526 1.00 78.88 123 LYS A CA 1
ATOM 986 C C . LYS A 1 123 ? -26.727 32.904 39.073 1.00 78.88 123 LYS A C 1
ATOM 988 O O . LYS A 1 123 ? -27.819 33.083 38.536 1.00 78.88 123 LYS A O 1
ATOM 993 N N . LYS A 1 124 ? -26.369 33.594 40.162 1.00 78.56 124 LYS A N 1
ATOM 994 C CA . LYS A 1 124 ? -27.136 34.748 40.664 1.00 78.56 124 LYS A CA 1
ATOM 995 C C . LYS A 1 124 ? -26.858 36.001 39.833 1.00 78.56 124 LYS A C 1
ATOM 997 O O . LYS A 1 124 ? -27.804 36.725 39.540 1.00 78.56 124 LYS A O 1
ATOM 1002 N N . LYS A 1 125 ? -25.603 36.222 39.427 1.00 73.50 125 LYS A N 1
ATOM 1003 C CA . LYS A 1 125 ? -25.207 37.352 38.571 1.00 73.50 125 LYS A CA 1
ATOM 1004 C C . LYS A 1 125 ? -25.845 37.268 37.179 1.00 73.50 125 LYS A C 1
ATOM 1006 O O . LYS A 1 125 ? -26.401 38.264 36.736 1.00 73.50 125 LYS A O 1
ATOM 1011 N N . ASP A 1 126 ? -25.909 36.079 36.578 1.00 66.62 126 ASP A N 1
ATOM 1012 C CA . ASP A 1 126 ? -26.566 35.866 35.272 1.00 66.62 126 ASP A CA 1
ATOM 1013 C C . ASP A 1 126 ? -28.082 36.131 35.292 1.00 66.62 126 ASP A C 1
ATOM 1015 O O . ASP A 1 126 ? -28.681 36.507 34.288 1.00 66.62 126 ASP A O 1
ATOM 1019 N N . LYS A 1 127 ? -28.734 35.960 36.449 1.00 61.44 127 LYS A N 1
ATOM 1020 C CA . LYS A 1 127 ? -30.165 36.267 36.606 1.00 61.44 127 LYS A CA 1
ATOM 1021 C C . LYS A 1 127 ? -30.447 37.760 36.780 1.00 61.44 127 LYS A C 1
ATOM 1023 O O . LYS A 1 127 ? -31.575 38.176 36.547 1.00 61.44 127 LYS A O 1
ATOM 1028 N N . MET A 1 128 ? -29.456 38.549 37.199 1.00 57.81 128 MET A N 1
ATOM 1029 C CA . MET A 1 128 ? -29.579 40.004 37.356 1.00 57.81 128 MET A CA 1
ATOM 1030 C C . MET A 1 128 ? -29.334 40.766 36.050 1.00 57.81 128 MET A C 1
ATOM 1032 O O . MET A 1 128 ? -29.728 41.920 35.955 1.00 57.81 128 MET A O 1
ATOM 1036 N N . THR A 1 129 ? -28.733 40.134 35.041 1.00 57.41 129 THR A N 1
ATOM 1037 C CA . THR A 1 129 ? -28.436 40.745 33.734 1.00 57.41 129 THR A CA 1
ATOM 1038 C C . THR A 1 129 ? -29.495 40.474 32.659 1.00 57.41 129 THR A C 1
ATOM 1040 O O . THR A 1 129 ? -29.328 40.925 31.534 1.00 57.41 129 THR A O 1
ATOM 1043 N N . THR A 1 130 ? -30.590 39.769 32.984 1.00 57.59 130 THR A N 1
ATOM 1044 C CA . THR A 1 130 ? -31.709 39.489 32.051 1.00 57.59 130 THR A CA 1
ATOM 1045 C C . THR A 1 130 ? -32.997 40.232 32.445 1.00 57.59 130 THR A C 1
ATOM 1047 O O . THR A 1 130 ? -34.096 39.686 32.358 1.00 57.59 130 THR A O 1
ATOM 1050 N N . ILE A 1 131 ? -32.871 41.467 32.931 1.00 59.47 131 ILE A N 1
ATOM 1051 C CA . ILE A 1 131 ? -33.979 42.428 32.983 1.00 59.47 131 ILE A CA 1
ATOM 1052 C C . ILE A 1 131 ? -33.472 43.706 32.318 1.00 59.47 131 ILE A C 1
ATOM 1054 O O . ILE A 1 131 ? -32.829 44.519 32.975 1.00 59.47 131 ILE A O 1
ATOM 1058 N N . ASP A 1 132 ? -33.670 43.774 31.003 1.00 49.28 132 ASP A N 1
ATOM 1059 C CA . ASP A 1 132 ? -34.144 44.936 30.234 1.00 49.28 132 ASP A CA 1
ATOM 1060 C C . ASP A 1 132 ? -34.478 44.483 28.801 1.00 49.28 132 ASP A C 1
ATOM 1062 O O . ASP A 1 132 ? -33.598 43.885 28.136 1.00 49.28 132 ASP A O 1
#

Radius of gyration: 37.14 Å; Cα contacts (8 Å, |Δi|>4): 19; chains: 1; bounding box: 82×57×95 Å

Secondary structure (DSSP, 8-state):
--B-TTT-PBTTHHHHHHHHHHHHHHHHS-S--------HHHHHHHHHHS-S-HHHHHHHHHHHHHHHHHHHHHHHHHHTTS---------------S----------HHHHHHHHHHHHHHHHHHHHSS--

pLDDT: mean 73.47, std 17.82, range [35.78, 95.56]